Protein AF-A0A7C5ZZB9-F1 (afdb_monomer_lite)

Secondary structure (DSSP, 8-state):
---EEHHHHHHHHT--S--EE-GGG-TTEEEEE-SSEEEEEEEEETTEEEEEEEEEPTT--HHHHHHHHHHHHHHHHHH-

Structure (mmCIF, N/CA/C/O backbone):
data_AF-A0A7C5ZZB9-F1
#
_entry.id   AF-A0A7C5ZZB9-F1
#
loop_
_atom_site.group_PDB
_atom_site.id
_atom_site.type_symbol
_atom_site.label_atom_id
_atom_site.label_alt_id
_atom_site.label_comp_id
_atom_site.label_asym_id
_atom_site.label_entity_id
_atom_site.label_seq_id
_atom_site.pdbx_PDB_ins_code
_atom_site.Cartn_x
_atom_site.Cartn_y
_atom_site.Cartn_z
_atom_site.occupancy
_atom_site.B_iso_or_equiv
_atom_site.auth_seq_id
_atom_site.auth_comp_id
_atom_site.auth_asym_id
_atom_site.auth_atom_id
_atom_site.pdbx_PDB_model_num
ATOM 1 N N . MET A 1 1 ? -1.307 -13.790 -7.844 1.00 52.88 1 MET A N 1
ATOM 2 C CA . MET A 1 1 ? -1.762 -12.575 -7.133 1.00 52.88 1 MET A CA 1
ATOM 3 C C . MET A 1 1 ? -2.292 -11.601 -8.175 1.00 52.88 1 MET A C 1
ATOM 5 O O . MET A 1 1 ? -1.916 -11.769 -9.326 1.00 52.88 1 MET A O 1
ATOM 9 N N . PRO A 1 2 ? -3.221 -10.681 -7.863 1.00 60.91 2 PRO A N 1
ATOM 10 C CA . PRO A 1 2 ? -3.582 -9.649 -8.826 1.00 60.91 2 PRO A CA 1
ATOM 11 C C . PRO A 1 2 ? -2.363 -8.748 -9.037 1.00 60.91 2 PRO A C 1
ATOM 13 O O . PRO A 1 2 ? -1.969 -8.040 -8.112 1.00 60.91 2 PRO A O 1
ATOM 16 N N . GLU A 1 3 ? -1.774 -8.810 -10.227 1.00 68.94 3 GLU A N 1
ATOM 17 C CA . GLU A 1 3 ? -0.755 -7.855 -10.649 1.00 68.94 3 GLU A CA 1
ATOM 18 C C . GLU A 1 3 ? -1.417 -6.473 -10.686 1.00 68.94 3 GLU A C 1
ATOM 20 O O . GLU A 1 3 ? -2.535 -6.311 -11.189 1.00 68.94 3 GLU A O 1
ATOM 25 N N . VAL A 1 4 ? -0.782 -5.475 -10.077 1.00 86.75 4 VAL A N 1
ATOM 26 C CA . VAL A 1 4 ? -1.292 -4.103 -10.078 1.00 86.75 4 VAL A CA 1
ATOM 27 C C . VAL A 1 4 ? -0.166 -3.133 -10.378 1.00 86.75 4 VAL A C 1
ATOM 29 O O . VAL A 1 4 ? 0.964 -3.339 -9.957 1.00 86.75 4 VAL A O 1
ATOM 32 N N . GLU A 1 5 ? -0.462 -2.043 -11.071 1.00 90.81 5 GLU A N 1
ATOM 33 C CA . GLU A 1 5 ? 0.513 -0.973 -11.235 1.00 90.81 5 GLU A CA 1
ATOM 34 C C . GLU A 1 5 ? 0.776 -0.236 -9.916 1.00 90.81 5 GLU A C 1
ATOM 36 O O . GLU A 1 5 ? -0.142 0.037 -9.128 1.00 90.81 5 GLU A O 1
ATOM 41 N N . SER A 1 6 ? 2.027 0.180 -9.713 1.00 89.56 6 SER A N 1
ATOM 42 C CA . SER A 1 6 ? 2.430 1.005 -8.562 1.00 89.56 6 SER A CA 1
ATOM 43 C C . SER A 1 6 ? 1.602 2.293 -8.428 1.00 89.56 6 SER A C 1
ATOM 45 O O . SER A 1 6 ? 1.278 2.707 -7.314 1.00 89.56 6 SER A O 1
ATOM 47 N N . SER A 1 7 ? 1.178 2.882 -9.552 1.00 91.44 7 SER A N 1
ATOM 48 C CA . SER A 1 7 ? 0.340 4.087 -9.625 1.00 91.44 7 SER A CA 1
ATOM 49 C C . SER A 1 7 ? -1.034 3.902 -8.955 1.00 91.44 7 SER A C 1
ATOM 51 O O . SER A 1 7 ? -1.523 4.789 -8.244 1.00 91.44 7 SER A O 1
ATOM 53 N N . ILE A 1 8 ? -1.644 2.724 -9.124 1.00 93.06 8 ILE A N 1
ATOM 54 C CA . ILE A 1 8 ? -2.932 2.359 -8.526 1.00 93.06 8 ILE A CA 1
ATOM 55 C C . ILE A 1 8 ? -2.772 2.207 -7.011 1.00 93.06 8 ILE A C 1
ATOM 57 O O . ILE A 1 8 ? -3.632 2.678 -6.259 1.00 93.06 8 ILE A O 1
ATOM 61 N N . ILE A 1 9 ? -1.663 1.613 -6.549 1.00 93.12 9 ILE A N 1
ATOM 62 C CA . ILE A 1 9 ? -1.346 1.526 -5.116 1.00 93.12 9 ILE A CA 1
ATOM 63 C C . ILE A 1 9 ? -1.291 2.937 -4.522 1.00 93.12 9 ILE A C 1
ATOM 65 O O . ILE A 1 9 ? -2.016 3.212 -3.559 1.00 93.12 9 ILE A O 1
ATOM 69 N N . SER A 1 10 ? -0.518 3.849 -5.126 1.00 94.69 10 SER A N 1
ATOM 70 C CA . SER A 1 10 ? -0.380 5.231 -4.650 1.00 94.69 10 SER A CA 1
ATOM 71 C C . SER A 1 10 ? -1.730 5.948 -4.563 1.00 94.69 10 SER A C 1
ATOM 73 O O . SER A 1 10 ? -2.011 6.600 -3.555 1.00 94.69 10 SER A O 1
ATOM 75 N N . GLN A 1 11 ? -2.599 5.790 -5.568 1.00 94.50 11 GLN A N 1
ATOM 76 C CA . GLN A 1 11 ? -3.939 6.386 -5.559 1.00 94.50 11 GLN A CA 1
ATOM 77 C C . GLN A 1 11 ? -4.820 5.843 -4.427 1.00 94.50 11 GLN A C 1
ATOM 79 O O . GLN A 1 11 ? -5.454 6.624 -3.714 1.00 94.50 11 GLN A O 1
ATOM 84 N N . ILE A 1 12 ? -4.869 4.520 -4.236 1.00 94.94 12 ILE A N 1
ATOM 85 C CA . ILE A 1 12 ? -5.749 3.888 -3.240 1.00 94.94 12 ILE A CA 1
ATOM 86 C C . ILE A 1 12 ? -5.376 4.317 -1.822 1.00 94.94 12 ILE A C 1
ATOM 88 O O . ILE A 1 12 ? -6.263 4.609 -1.011 1.00 94.94 12 ILE A O 1
ATOM 92 N N . ILE A 1 13 ? -4.076 4.349 -1.523 1.00 95.25 13 ILE A N 1
ATOM 93 C CA . ILE A 1 13 ? -3.577 4.661 -0.179 1.00 95.25 13 ILE A CA 1
ATOM 94 C C . ILE A 1 13 ? -3.317 6.156 0.027 1.00 95.25 13 ILE A C 1
ATOM 96 O O . ILE A 1 13 ? -2.935 6.557 1.128 1.00 95.25 13 ILE A O 1
ATOM 100 N N . LYS A 1 14 ? -3.544 6.975 -1.012 1.00 95.44 14 LYS A N 1
ATOM 101 C CA . LYS A 1 14 ? -3.228 8.409 -1.060 1.00 95.44 14 LYS A CA 1
ATOM 102 C C . LYS A 1 14 ? -1.768 8.688 -0.688 1.00 95.44 14 LYS A C 1
ATOM 104 O O . LYS A 1 14 ? -1.478 9.554 0.140 1.00 95.44 14 LYS A O 1
ATOM 109 N N . CYS A 1 15 ? -0.853 7.922 -1.276 1.00 95.69 15 CYS A N 1
ATOM 110 C CA . CYS A 1 15 ? 0.577 8.151 -1.120 1.00 95.69 15 CYS A CA 1
ATOM 111 C C . CYS A 1 15 ? 0.938 9.510 -1.740 1.00 95.69 15 CYS A C 1
ATOM 113 O O . CYS A 1 15 ? 0.599 9.774 -2.892 1.00 95.69 15 CYS A O 1
ATOM 115 N N . LYS A 1 16 ? 1.582 10.388 -0.963 1.00 91.31 16 LYS A N 1
ATOM 116 C CA . LYS A 1 16 ? 2.011 11.727 -1.418 1.00 91.31 16 LYS A CA 1
ATOM 117 C C . LYS A 1 16 ? 3.502 11.810 -1.744 1.00 91.31 16 LYS A C 1
ATOM 119 O O . LYS A 1 16 ? 3.940 12.813 -2.295 1.00 91.31 16 LYS A O 1
ATOM 124 N N . GLY A 1 17 ? 4.275 10.811 -1.330 1.00 92.00 17 GLY A N 1
ATOM 125 C CA . GLY A 1 17 ? 5.725 10.776 -1.482 1.00 92.00 17 GLY A CA 1
ATOM 126 C C . GLY A 1 17 ? 6.170 9.684 -2.443 1.00 92.00 17 GLY A C 1
ATOM 127 O O . GLY A 1 17 ? 5.358 8.932 -2.978 1.00 92.00 17 GLY A O 1
ATOM 128 N N . TYR A 1 18 ? 7.482 9.590 -2.626 1.00 92.88 18 TYR A N 1
ATOM 129 C CA . TYR A 1 18 ? 8.088 8.484 -3.355 1.00 92.88 18 TYR A CA 1
ATOM 130 C C . TYR A 1 18 ? 7.990 7.189 -2.553 1.00 92.88 18 TYR A C 1
ATOM 132 O O . TYR A 1 18 ? 8.060 7.192 -1.320 1.00 92.88 18 TYR A O 1
ATOM 140 N N . HIS A 1 19 ? 7.853 6.078 -3.271 1.00 94.75 19 HIS A N 1
ATOM 141 C CA . HIS A 1 19 ? 7.995 4.759 -2.675 1.00 94.75 19 HIS A CA 1
ATOM 142 C C . HIS A 1 19 ? 9.459 4.560 -2.281 1.00 94.75 19 HIS A C 1
ATOM 144 O O . HIS A 1 19 ? 10.364 5.047 -2.961 1.00 94.75 19 HIS A O 1
ATOM 150 N N . LYS A 1 20 ? 9.691 3.876 -1.165 1.00 96.69 20 LYS A N 1
ATOM 151 C CA . LYS A 1 20 ? 11.037 3.638 -0.641 1.00 96.69 20 LYS A CA 1
ATOM 152 C C . LYS A 1 20 ? 11.424 2.197 -0.913 1.00 96.69 20 LYS A C 1
ATOM 154 O O . LYS A 1 20 ? 10.609 1.297 -0.734 1.00 96.69 20 LYS A O 1
ATOM 159 N N . HIS A 1 21 ? 12.654 1.989 -1.353 1.00 96.44 21 HIS A N 1
ATOM 160 C CA . HIS A 1 21 ? 13.208 0.651 -1.505 1.00 96.44 21 HIS A CA 1
ATOM 161 C C . HIS A 1 21 ? 13.458 0.047 -0.118 1.00 96.44 21 HIS A C 1
ATOM 163 O O . HIS A 1 21 ? 13.960 0.747 0.763 1.00 96.44 21 HIS A O 1
ATOM 169 N N . VAL A 1 22 ? 13.059 -1.210 0.080 1.00 95.12 22 VAL A N 1
ATOM 170 C CA . VAL A 1 22 ? 13.172 -1.935 1.359 1.00 95.12 22 VAL A CA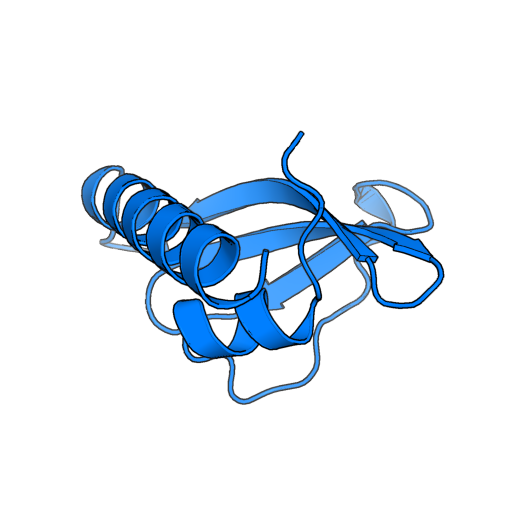 1
ATOM 171 C C . VAL A 1 22 ? 13.821 -3.305 1.126 1.00 95.12 22 VAL A C 1
ATOM 173 O O . VAL A 1 22 ? 13.139 -4.334 1.141 1.00 95.12 22 VAL A O 1
ATOM 176 N N . PRO A 1 23 ? 15.142 -3.339 0.855 1.00 93.62 23 PRO A N 1
ATOM 177 C CA . PRO A 1 23 ? 15.858 -4.553 0.461 1.00 93.62 23 PRO A CA 1
ATOM 178 C C . PRO A 1 23 ? 15.835 -5.659 1.522 1.00 93.62 23 PRO A C 1
ATOM 180 O O . PRO A 1 23 ? 16.079 -6.819 1.198 1.00 93.62 23 PRO A O 1
ATOM 183 N N . GLU A 1 24 ? 15.502 -5.342 2.773 1.00 92.75 24 GLU A N 1
ATOM 184 C CA . GLU A 1 24 ? 15.306 -6.317 3.845 1.00 92.75 24 GLU A CA 1
ATOM 185 C C . GLU A 1 24 ? 14.154 -7.304 3.577 1.00 92.75 24 GLU A C 1
ATOM 187 O O . GLU A 1 24 ? 14.179 -8.419 4.095 1.00 92.75 24 GLU A O 1
ATOM 192 N N . TYR A 1 25 ? 13.182 -6.932 2.733 1.00 89.31 25 TYR A N 1
ATOM 193 C CA . TYR A 1 25 ? 12.116 -7.823 2.249 1.00 89.31 25 TYR A CA 1
ATOM 194 C C . TYR A 1 25 ? 12.454 -8.468 0.890 1.00 89.31 25 TYR A C 1
ATOM 196 O O . TYR A 1 25 ? 11.655 -9.230 0.346 1.00 89.31 25 TYR A O 1
ATOM 204 N N . GLY A 1 26 ? 13.644 -8.180 0.356 1.00 92.94 26 GLY A N 1
ATOM 205 C CA . GLY A 1 26 ? 14.209 -8.709 -0.882 1.00 92.94 26 GLY A CA 1
ATOM 206 C C . GLY A 1 26 ? 14.559 -7.619 -1.904 1.00 92.94 26 GLY A C 1
ATOM 207 O O . GLY A 1 26 ? 14.084 -6.487 -1.837 1.00 92.94 26 GLY A O 1
ATOM 208 N N . GLU A 1 27 ? 15.402 -7.960 -2.882 1.00 94.19 27 GLU A N 1
ATOM 209 C CA . GLU A 1 27 ? 16.092 -6.985 -3.748 1.00 94.19 27 GLU A CA 1
ATOM 210 C C . GLU A 1 27 ? 15.175 -6.064 -4.559 1.00 94.19 27 GLU A C 1
ATOM 212 O O . GLU A 1 27 ? 15.577 -4.956 -4.910 1.00 94.19 27 GLU A O 1
ATOM 217 N N . ARG A 1 28 ? 13.943 -6.483 -4.853 1.00 95.38 28 ARG A N 1
ATOM 218 C CA . ARG A 1 28 ? 12.960 -5.684 -5.601 1.00 95.38 28 ARG A CA 1
ATOM 219 C C . ARG A 1 28 ? 11.759 -5.287 -4.747 1.00 95.38 28 ARG A C 1
ATOM 221 O O . ARG A 1 28 ? 10.716 -4.937 -5.29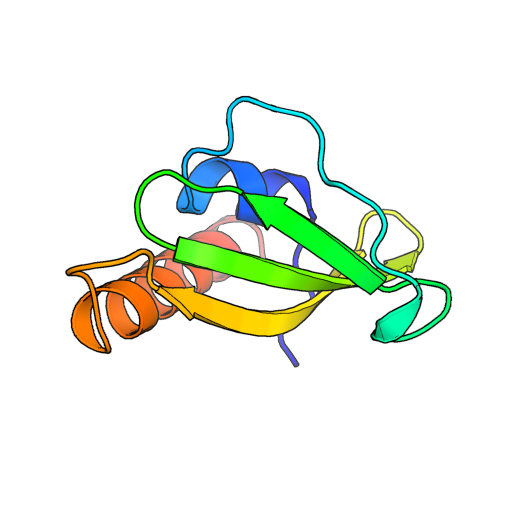2 1.00 95.38 28 ARG A O 1
ATOM 228 N N . ALA A 1 29 ? 11.882 -5.344 -3.424 1.00 96.19 29 ALA A N 1
ATOM 229 C CA . ALA A 1 29 ? 10.816 -4.953 -2.518 1.00 96.19 29 ALA A CA 1
ATOM 230 C C . ALA A 1 29 ? 10.800 -3.436 -2.284 1.00 96.19 29 ALA A C 1
ATOM 232 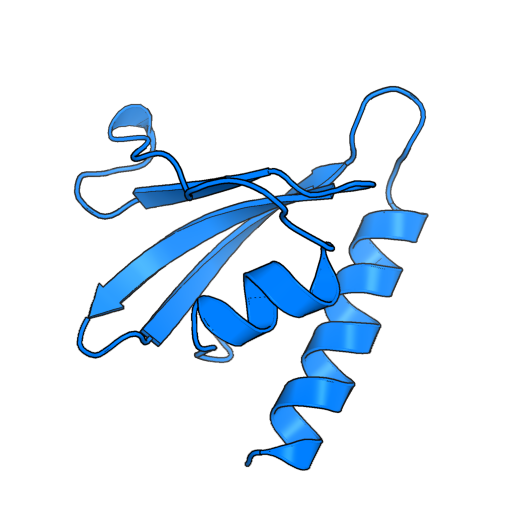O O . ALA A 1 29 ? 11.830 -2.785 -2.091 1.00 96.19 29 ALA A O 1
ATOM 233 N N . TRP A 1 30 ? 9.599 -2.873 -2.282 1.00 97.00 30 TRP A N 1
ATOM 234 C CA . TRP A 1 30 ? 9.344 -1.455 -2.075 1.00 97.00 30 TRP A CA 1
ATOM 235 C C . TRP A 1 30 ? 8.197 -1.260 -1.091 1.00 97.00 30 TRP A C 1
ATOM 237 O O . TRP A 1 30 ? 7.283 -2.078 -1.002 1.00 97.00 30 TRP A O 1
ATOM 247 N N . ILE A 1 31 ? 8.221 -0.136 -0.381 1.00 97.06 31 ILE A N 1
ATOM 248 C CA . ILE A 1 31 ? 7.145 0.302 0.500 1.00 97.06 31 ILE A CA 1
ATOM 249 C C . ILE A 1 31 ? 6.550 1.623 0.011 1.00 97.06 31 ILE A C 1
ATOM 251 O O . ILE A 1 31 ? 7.249 2.617 -0.206 1.00 97.06 31 ILE A O 1
ATOM 255 N N . ALA A 1 32 ? 5.229 1.639 -0.133 1.00 96.81 32 ALA A N 1
ATOM 256 C CA . ALA A 1 32 ? 4.434 2.831 -0.376 1.00 96.81 32 ALA A CA 1
ATOM 257 C C . ALA A 1 32 ? 3.767 3.277 0.933 1.00 96.81 32 ALA A C 1
ATOM 259 O O . ALA A 1 32 ? 2.981 2.540 1.535 1.00 96.81 32 ALA A O 1
ATOM 260 N N . GLU A 1 33 ? 4.071 4.494 1.382 1.00 96.69 33 GLU A N 1
ATOM 261 C CA . GLU A 1 33 ? 3.539 5.047 2.631 1.00 96.69 33 GLU A CA 1
ATOM 262 C C . GLU A 1 33 ? 2.236 5.810 2.372 1.00 96.69 33 GLU A C 1
ATOM 264 O O . GLU A 1 33 ? 2.233 6.898 1.789 1.00 96.69 33 GLU A O 1
ATOM 269 N N . GLY A 1 34 ? 1.112 5.247 2.811 1.00 95.69 34 GLY A N 1
ATOM 270 C CA . GLY A 1 34 ? -0.207 5.851 2.642 1.00 95.69 34 GLY A CA 1
ATOM 271 C C . GLY A 1 34 ? -0.693 6.643 3.851 1.00 95.69 34 GLY A C 1
ATOM 272 O O . GLY A 1 34 ? -0.027 6.761 4.879 1.00 95.69 34 GLY A O 1
ATOM 273 N N . GLU A 1 35 ? -1.901 7.191 3.751 1.00 94.06 35 GLU A N 1
ATOM 274 C CA . GLU A 1 35 ? -2.545 7.931 4.845 1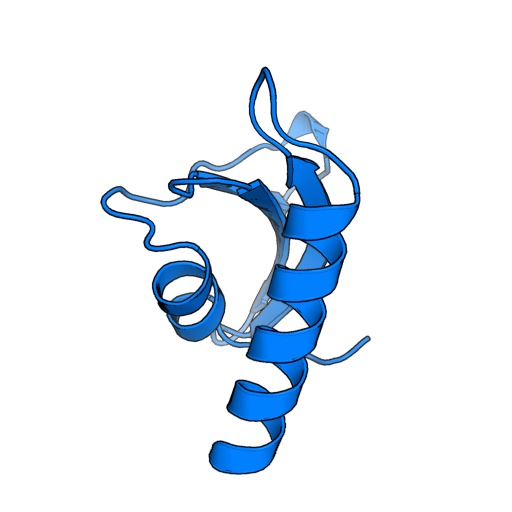.00 94.06 35 GLU A CA 1
ATOM 275 C C . GLU A 1 35 ? -2.964 7.001 5.999 1.00 94.06 35 GLU A C 1
ATOM 277 O O . GLU A 1 35 ? -2.807 7.343 7.169 1.00 94.06 35 GLU A O 1
ATOM 282 N N . THR A 1 36 ? -3.486 5.815 5.672 1.00 94.88 36 THR A N 1
ATOM 283 C CA . THR A 1 36 ? -4.091 4.880 6.644 1.00 94.88 36 THR A CA 1
ATOM 284 C C . THR A 1 36 ? -3.397 3.525 6.704 1.00 94.88 36 THR A C 1
ATOM 286 O O . THR A 1 36 ? -3.310 2.931 7.779 1.00 94.88 36 THR A O 1
ATOM 289 N N . VAL A 1 37 ? -2.872 3.061 5.573 1.00 97.19 37 VAL A N 1
ATOM 290 C CA . VAL A 1 37 ? -2.102 1.824 5.441 1.00 97.19 37 VAL A CA 1
ATOM 291 C C . VAL A 1 37 ? -0.824 2.110 4.665 1.00 97.19 37 VAL A C 1
ATOM 293 O O . VAL A 1 37 ? -0.802 2.992 3.805 1.00 97.19 37 VAL A O 1
ATOM 296 N N . ASN A 1 38 ? 0.219 1.351 4.960 1.00 97.06 38 ASN A N 1
ATOM 297 C CA . ASN A 1 38 ? 1.395 1.213 4.118 1.00 97.06 38 ASN A CA 1
ATOM 298 C C . ASN A 1 38 ? 1.255 -0.077 3.307 1.00 97.06 38 ASN A C 1
ATOM 300 O O . ASN A 1 38 ? 0.644 -1.036 3.777 1.00 97.06 38 ASN A O 1
ATOM 304 N N . VAL A 1 39 ? 1.816 -0.105 2.104 1.00 96.81 39 VAL A N 1
ATOM 305 C CA . VAL A 1 39 ? 1.788 -1.289 1.238 1.00 96.81 39 VAL A CA 1
ATOM 306 C C . VAL A 1 39 ? 3.216 -1.662 0.900 1.00 96.81 39 VAL A C 1
ATOM 308 O O . VAL A 1 39 ? 3.943 -0.839 0.349 1.00 96.81 39 VAL A O 1
ATOM 311 N N . ILE A 1 40 ? 3.599 -2.888 1.236 1.00 96.12 40 ILE A N 1
ATOM 312 C CA . ILE A 1 40 ? 4.854 -3.496 0.806 1.00 96.12 40 ILE A CA 1
ATOM 313 C C . ILE A 1 40 ? 4.536 -4.314 -0.438 1.00 96.12 40 ILE A C 1
ATOM 315 O O . ILE A 1 40 ? 3.596 -5.113 -0.441 1.00 96.12 40 ILE A O 1
ATOM 319 N N . TYR A 1 41 ? 5.287 -4.096 -1.506 1.00 95.50 41 TYR A N 1
ATOM 320 C CA . TYR A 1 41 ? 5.094 -4.796 -2.764 1.00 95.50 41 TYR A CA 1
ATOM 321 C C . TYR A 1 41 ? 6.433 -5.193 -3.379 1.00 95.50 41 TYR A C 1
ATOM 323 O O . TYR A 1 41 ? 7.454 -4.536 -3.179 1.00 95.50 41 TYR A O 1
ATOM 331 N N . TRP A 1 42 ? 6.404 -6.269 -4.149 1.00 95.62 42 TRP A N 1
ATOM 332 C CA . TRP A 1 42 ? 7.496 -6.707 -4.995 1.00 95.62 42 TRP A CA 1
ATOM 333 C C . TRP A 1 42 ? 7.339 -6.077 -6.377 1.00 95.62 42 TRP A C 1
ATOM 335 O O . TRP A 1 42 ? 6.275 -6.180 -6.988 1.00 95.62 42 TRP A O 1
ATOM 345 N N . ASP A 1 43 ? 8.373 -5.405 -6.875 1.00 94.25 43 ASP A N 1
ATOM 346 C CA . ASP A 1 43 ? 8.408 -4.931 -8.256 1.00 94.25 43 ASP A CA 1
ATOM 347 C C . ASP A 1 43 ? 8.647 -6.124 -9.195 1.00 94.25 43 ASP A C 1
ATOM 349 O O . ASP A 1 43 ? 9.728 -6.711 -9.212 1.00 94.25 43 ASP A O 1
ATOM 353 N N . ALA A 1 44 ? 7.634 -6.486 -9.985 1.00 92.06 44 ALA A N 1
ATOM 354 C CA . ALA A 1 44 ? 7.722 -7.558 -10.975 1.00 92.06 44 ALA A CA 1
ATOM 355 C C . ALA A 1 44 ? 8.400 -7.078 -12.273 1.00 92.06 44 ALA A C 1
ATOM 357 O O . ALA A 1 44 ? 8.972 -7.874 -13.018 1.00 92.06 44 ALA A O 1
ATOM 358 N N . GLY A 1 45 ? 8.476 -5.762 -12.496 1.00 88.81 45 GLY A N 1
ATOM 359 C CA . GLY A 1 45 ? 8.987 -5.133 -13.714 1.00 88.81 45 GLY A CA 1
ATOM 360 C C . GLY A 1 45 ? 7.864 -4.597 -14.596 1.00 88.81 45 GLY A C 1
ATOM 361 O O . GLY A 1 45 ? 6.691 -4.891 -14.391 1.00 88.81 45 GLY A O 1
ATOM 362 N N . ASN A 1 46 ? 8.217 -3.764 -15.581 1.00 86.06 46 ASN A N 1
ATOM 363 C CA . ASN A 1 46 ? 7.252 -3.088 -16.461 1.00 86.06 46 ASN A CA 1
ATOM 364 C C . ASN A 1 46 ? 6.125 -2.367 -15.695 1.00 86.06 46 ASN A C 1
ATOM 366 O O . ASN A 1 46 ? 4.981 -2.377 -16.132 1.00 86.06 46 ASN A O 1
ATOM 370 N N . THR A 1 47 ? 6.446 -1.751 -14.550 1.00 84.06 47 THR A N 1
ATOM 371 C CA . THR A 1 47 ? 5.517 -1.053 -13.631 1.00 84.06 47 THR A CA 1
ATOM 372 C C . THR A 1 47 ? 4.537 -1.932 -12.845 1.00 84.06 47 THR A C 1
ATOM 374 O O . THR A 1 47 ? 3.828 -1.406 -11.983 1.00 84.06 47 THR A O 1
ATOM 377 N N . TRP A 1 48 ? 4.548 -3.248 -13.067 1.00 90.00 48 TRP A N 1
ATOM 378 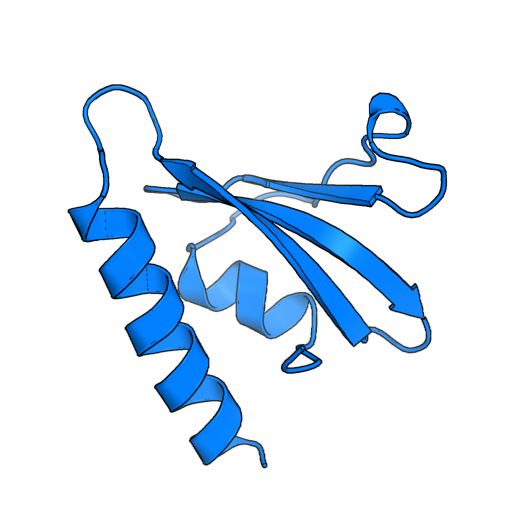C CA . TRP A 1 48 ? 3.725 -4.209 -12.341 1.00 90.00 48 TRP A CA 1
ATOM 379 C C . TRP A 1 48 ? 4.277 -4.531 -10.960 1.00 90.00 48 TRP A C 1
ATOM 381 O O . TRP A 1 48 ? 5.486 -4.624 -10.738 1.00 90.00 48 TRP A O 1
ATOM 391 N N . CYS A 1 49 ? 3.361 -4.702 -10.018 1.00 92.81 49 CYS A N 1
ATOM 392 C CA . CYS A 1 49 ? 3.651 -4.910 -8.615 1.00 92.81 49 CYS A CA 1
ATOM 393 C C . CYS A 1 49 ? 2.811 -6.051 -8.051 1.00 92.81 49 CYS A C 1
ATOM 395 O O . CYS A 1 49 ? 1.601 -6.136 -8.277 1.00 92.81 49 CYS A O 1
ATOM 397 N N . ASP A 1 50 ? 3.468 -6.859 -7.232 1.00 93.12 50 ASP A N 1
ATOM 398 C CA . ASP A 1 50 ? 2.878 -7.930 -6.449 1.00 93.12 50 ASP A CA 1
ATOM 399 C C . ASP A 1 50 ? 2.782 -7.483 -4.990 1.00 93.12 50 ASP A C 1
ATOM 401 O O . ASP A 1 50 ? 3.792 -7.251 -4.329 1.00 93.12 50 ASP A O 1
ATOM 405 N N . ILE A 1 51 ? 1.565 -7.325 -4.467 1.00 94.31 51 ILE A N 1
ATOM 406 C CA . ILE A 1 51 ? 1.367 -6.878 -3.080 1.00 94.31 51 ILE A CA 1
ATOM 407 C C . ILE A 1 51 ? 1.814 -7.983 -2.121 1.00 94.31 51 ILE A C 1
ATOM 409 O O . ILE A 1 51 ? 1.194 -9.043 -2.066 1.00 94.31 51 ILE A O 1
ATOM 413 N N . MET A 1 52 ? 2.862 -7.712 -1.346 1.00 94.25 52 MET A N 1
ATOM 414 C CA . MET A 1 52 ? 3.408 -8.642 -0.359 1.00 94.25 52 MET A CA 1
ATOM 415 C C . MET A 1 52 ? 2.687 -8.509 0.980 1.00 94.25 52 MET A C 1
ATOM 417 O O . MET A 1 52 ? 2.284 -9.512 1.561 1.00 94.25 52 MET A O 1
ATOM 421 N N . ASP A 1 53 ? 2.508 -7.274 1.460 1.00 94.00 53 ASP A N 1
ATOM 422 C CA . ASP A 1 53 ? 1.839 -7.010 2.733 1.00 94.00 53 ASP A CA 1
ATOM 423 C C . ASP A 1 53 ? 1.174 -5.624 2.770 1.00 94.00 53 ASP A C 1
ATOM 425 O O . ASP A 1 53 ? 1.547 -4.698 2.045 1.00 94.00 53 ASP A O 1
ATOM 429 N N . VAL A 1 54 ? 0.172 -5.476 3.636 1.00 95.81 54 VAL A N 1
ATOM 430 C CA . VAL A 1 54 ? -0.575 -4.237 3.862 1.00 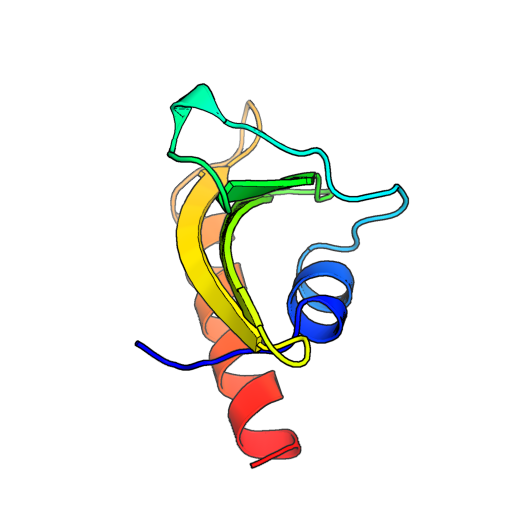95.81 54 VAL A CA 1
ATOM 431 C C . VAL A 1 54 ? -0.621 -3.960 5.357 1.00 95.81 54 VAL A C 1
ATOM 433 O O . VAL A 1 54 ? -1.391 -4.562 6.105 1.00 95.81 54 VAL A O 1
ATOM 436 N N . VAL A 1 55 ? 0.175 -2.986 5.787 1.00 95.81 55 VAL A N 1
ATOM 437 C CA . VAL A 1 55 ? 0.400 -2.695 7.201 1.00 95.81 55 VAL A CA 1
ATOM 438 C C . VAL A 1 55 ? -0.417 -1.468 7.617 1.00 95.81 55 VAL A C 1
ATOM 440 O O . VAL A 1 55 ? -0.156 -0.362 7.133 1.00 95.81 55 VAL A O 1
ATOM 443 N N . PRO A 1 56 ? -1.409 -1.598 8.512 1.00 96.19 56 PRO A N 1
ATOM 444 C CA . PRO A 1 56 ? -2.154 -0.451 9.019 1.00 96.19 56 PRO A CA 1
ATOM 445 C C . PRO A 1 56 ? -1.267 0.460 9.882 1.00 96.19 56 PRO A C 1
ATOM 447 O O . PRO A 1 56 ? -0.432 -0.005 10.656 1.00 96.19 56 PRO A O 1
ATOM 450 N N . LYS A 1 57 ? -1.460 1.782 9.780 1.00 93.44 57 LYS A N 1
ATOM 451 C CA . LYS A 1 57 ? -0.762 2.750 10.645 1.00 93.44 57 LYS A CA 1
ATOM 452 C C . LYS A 1 57 ? -1.249 2.666 12.098 1.00 93.44 57 LYS A C 1
ATOM 454 O O . LYS A 1 57 ? -2.328 2.156 12.380 1.00 93.44 57 LYS A O 1
ATOM 459 N N . LYS A 1 58 ? -0.467 3.207 13.039 1.00 88.69 58 LYS A N 1
ATOM 460 C CA . LYS A 1 58 ? -0.786 3.201 14.480 1.00 88.69 58 LYS A CA 1
ATOM 461 C C . LYS A 1 58 ? -2.210 3.722 14.743 1.00 88.69 58 LYS A C 1
ATOM 463 O O . LYS A 1 58 ? -2.570 4.801 14.280 1.00 88.69 58 LYS A O 1
ATOM 468 N N . GLY A 1 59 ? -3.005 2.951 15.486 1.00 87.62 59 GLY A N 1
ATOM 469 C CA . GLY A 1 59 ? -4.416 3.258 15.765 1.00 87.62 59 GLY A CA 1
ATOM 470 C C . GLY A 1 59 ? -5.399 2.857 14.654 1.00 87.62 59 GLY A C 1
ATOM 471 O O . GLY A 1 59 ? -6.596 3.091 14.796 1.00 87.62 59 GLY A O 1
ATOM 472 N N . ARG A 1 60 ? -4.915 2.256 13.561 1.00 90.44 60 ARG A N 1
ATOM 473 C CA . ARG A 1 60 ? -5.708 1.581 12.523 1.00 90.44 60 ARG A CA 1
ATOM 474 C C . ARG A 1 60 ? -5.590 0.066 12.681 1.00 90.44 60 ARG A C 1
ATOM 476 O O . ARG A 1 60 ? -4.783 -0.416 13.474 1.00 90.44 60 ARG A O 1
ATOM 483 N N . GLY A 1 61 ? -6.381 -0.691 11.927 1.00 92.69 61 GLY A N 1
ATOM 484 C CA . GLY A 1 61 ? -6.342 -2.146 12.008 1.00 92.69 61 GLY A CA 1
ATOM 485 C C . GLY A 1 61 ? -6.911 -2.839 10.780 1.00 92.69 61 GLY A C 1
ATOM 486 O O . GLY A 1 61 ? -6.794 -2.372 9.648 1.00 92.69 61 GLY A O 1
ATOM 487 N N . GLN A 1 62 ? -7.544 -3.984 11.018 1.00 93.12 62 GLN A N 1
ATOM 488 C CA . GLN A 1 62 ? -8.036 -4.865 9.960 1.00 93.12 62 GLN A CA 1
ATOM 489 C C . GLN A 1 62 ? -9.069 -4.192 9.042 1.00 93.12 62 GLN A C 1
ATOM 491 O O . GLN A 1 62 ? -9.137 -4.506 7.855 1.00 93.12 62 GLN A O 1
ATOM 496 N N . LYS A 1 63 ? -9.850 -3.235 9.559 1.00 95.62 63 LYS A N 1
ATOM 497 C CA . LYS A 1 63 ? -10.859 -2.505 8.779 1.00 95.62 63 LYS A CA 1
ATOM 498 C C . LYS A 1 63 ? -10.236 -1.761 7.595 1.00 95.62 63 LYS A C 1
ATOM 500 O O . LYS A 1 63 ? -10.754 -1.850 6.484 1.00 95.62 63 LYS A O 1
ATOM 505 N N . GLU A 1 64 ? -9.129 -1.058 7.815 1.00 95.69 64 GLU A N 1
ATOM 506 C CA . GLU A 1 64 ? -8.422 -0.315 6.771 1.00 95.69 64 GLU A CA 1
ATOM 507 C C . GLU A 1 64 ? -7.794 -1.247 5.729 1.00 95.69 64 GLU A C 1
ATOM 509 O O . GLU A 1 64 ? -7.859 -0.960 4.533 1.00 95.69 64 GLU A O 1
ATOM 514 N N . VAL A 1 65 ? -7.263 -2.395 6.160 1.00 95.50 65 VAL A N 1
ATOM 515 C CA . VAL A 1 65 ? -6.719 -3.428 5.262 1.00 95.50 65 VAL A CA 1
ATOM 516 C C . VAL A 1 65 ? -7.818 -3.998 4.356 1.00 95.50 65 VAL A C 1
ATOM 518 O O . VAL A 1 65 ? -7.652 -4.088 3.139 1.00 95.50 65 VAL A O 1
ATOM 521 N N . VAL A 1 66 ? -8.989 -4.319 4.915 1.00 96.00 66 VAL A N 1
ATOM 522 C CA . VAL A 1 66 ? -10.146 -4.787 4.132 1.00 96.00 66 VAL A CA 1
ATOM 523 C C . VAL A 1 66 ? -10.621 -3.709 3.155 1.00 96.00 66 VAL A C 1
ATOM 525 O O . VAL A 1 66 ? -10.946 -4.004 2.001 1.00 96.00 66 VAL A O 1
ATOM 528 N N . GLU A 1 67 ? -10.649 -2.446 3.583 1.00 96.00 67 GLU A N 1
ATOM 529 C CA . GLU A 1 67 ? -11.030 -1.337 2.712 1.00 96.00 67 GLU A CA 1
ATOM 530 C C . GLU A 1 67 ? -10.041 -1.142 1.554 1.00 96.00 67 GLU A C 1
ATOM 532 O O . GLU A 1 67 ? -10.483 -0.896 0.426 1.00 96.00 67 GLU A O 1
ATOM 537 N N . PHE A 1 68 ? -8.738 -1.305 1.804 1.00 95.50 68 PHE A N 1
ATOM 538 C CA . PHE A 1 68 ? -7.703 -1.308 0.773 1.00 95.50 68 PHE A CA 1
ATOM 539 C C . PHE A 1 68 ? -7.996 -2.366 -0.297 1.00 95.50 68 PHE A C 1
ATOM 541 O O . PHE A 1 68 ? -8.179 -2.009 -1.461 1.00 95.50 68 PHE A O 1
ATOM 548 N N . TYR A 1 69 ? -8.163 -3.638 0.081 1.00 94.94 69 TYR A N 1
ATOM 549 C CA . TYR A 1 69 ? -8.440 -4.707 -0.887 1.00 94.94 69 TYR A CA 1
ATOM 550 C C . TYR A 1 69 ? -9.773 -4.512 -1.621 1.00 94.94 69 TYR A C 1
ATOM 552 O O . TYR A 1 69 ? -9.891 -4.820 -2.810 1.00 94.94 69 TYR A O 1
ATOM 560 N N . ARG A 1 70 ? -10.783 -3.931 -0.960 1.00 95.00 70 ARG A N 1
ATOM 561 C CA . ARG A 1 70 ? -12.050 -3.573 -1.613 1.00 95.00 70 ARG A CA 1
ATOM 562 C C . ARG A 1 70 ? -11.855 -2.503 -2.689 1.00 95.00 70 ARG A C 1
ATOM 564 O O . ARG A 1 70 ? -12.471 -2.600 -3.751 1.00 95.00 70 ARG A O 1
ATOM 571 N N . LYS A 1 71 ? -11.041 -1.477 -2.424 1.00 94.38 71 LYS A N 1
ATOM 572 C CA . LYS A 1 71 ? -10.700 -0.428 -3.401 1.00 94.38 71 LYS A CA 1
ATOM 573 C C . LYS A 1 71 ? -9.844 -0.988 -4.533 1.00 94.38 71 LYS A C 1
ATOM 575 O O . LYS A 1 71 ? -10.162 -0.725 -5.688 1.00 94.38 71 LYS A O 1
ATOM 580 N N . LEU A 1 72 ? -8.859 -1.825 -4.212 1.00 93.19 72 LEU A N 1
ATOM 581 C CA . LEU A 1 72 ? -8.015 -2.516 -5.184 1.00 93.19 72 LEU A CA 1
ATOM 582 C C . LEU A 1 72 ? -8.853 -3.330 -6.170 1.00 93.19 72 LEU A C 1
ATOM 584 O O . LEU A 1 72 ? -8.754 -3.130 -7.374 1.00 93.19 72 LEU A O 1
ATOM 588 N N . ARG A 1 73 ? -9.774 -4.162 -5.669 1.00 91.81 73 ARG A N 1
ATOM 589 C CA . ARG A 1 73 ? -10.675 -4.957 -6.516 1.00 91.81 73 ARG A CA 1
ATOM 590 C C . ARG A 1 73 ? -11.521 -4.096 -7.457 1.00 91.81 73 ARG A C 1
ATOM 592 O O . ARG A 1 73 ? -11.795 -4.509 -8.580 1.00 91.81 73 ARG A O 1
ATOM 599 N N . LYS A 1 74 ? -11.970 -2.922 -7.001 1.00 91.50 74 LYS A N 1
ATOM 600 C CA . LYS A 1 74 ? -12.720 -1.974 -7.840 1.00 91.50 74 LYS A CA 1
ATOM 601 C C . LYS A 1 74 ? -11.834 -1.323 -8.901 1.00 91.50 74 LYS A C 1
ATOM 603 O O . LYS A 1 74 ? -12.307 -1.136 -10.013 1.00 91.50 74 LYS A O 1
ATOM 608 N N . ALA A 1 75 ? -10.594 -0.977 -8.556 1.00 89.44 75 ALA A N 1
ATOM 609 C CA . ALA A 1 75 ? -9.642 -0.389 -9.490 1.00 89.44 75 ALA A CA 1
ATOM 610 C C . ALA A 1 75 ? -9.263 -1.388 -10.587 1.00 89.44 75 ALA A C 1
ATOM 612 O O . ALA A 1 75 ? -9.409 -1.064 -11.758 1.00 89.44 75 ALA A O 1
ATOM 613 N N . VAL A 1 76 ? -8.896 -2.620 -10.219 1.00 86.38 76 VAL A N 1
ATOM 614 C CA . VAL A 1 76 ? -8.544 -3.672 -11.185 1.00 86.38 76 VAL A CA 1
ATOM 615 C C . VAL A 1 76 ? -9.685 -3.902 -12.177 1.00 86.38 76 VAL A C 1
ATOM 617 O O . VAL A 1 76 ? -9.455 -3.773 -13.364 1.00 86.38 76 VAL A O 1
ATOM 620 N N . ARG A 1 77 ? -10.932 -4.076 -11.710 1.00 84.56 77 ARG A N 1
ATOM 621 C CA . ARG A 1 77 ? -12.123 -4.229 -12.580 1.00 84.56 77 ARG A CA 1
ATOM 622 C C . ARG A 1 77 ? -12.424 -3.051 -13.510 1.00 84.56 77 ARG A C 1
ATOM 624 O O . ARG A 1 77 ? -13.271 -3.169 -14.387 1.00 84.56 77 ARG A O 1
ATOM 631 N N . LYS A 1 78 ? -11.896 -1.865 -13.205 1.00 79.38 78 LYS A N 1
ATOM 632 C CA . LYS A 1 78 ? -12.123 -0.665 -14.015 1.00 79.38 78 LYS A CA 1
ATOM 633 C C . LYS A 1 78 ? -11.119 -0.588 -15.165 1.00 79.38 78 LYS A C 1
ATOM 635 O O . LYS A 1 78 ? -11.456 -0.030 -16.203 1.00 79.38 78 LYS A O 1
ATOM 640 N N . TYR A 1 79 ? -9.905 -1.083 -14.945 1.00 70.56 79 TYR A N 1
ATOM 641 C CA . TYR A 1 79 ? -8.799 -0.988 -15.896 1.00 70.56 79 TYR A CA 1
ATOM 642 C C . TYR A 1 79 ? -8.548 -2.298 -16.663 1.00 70.56 79 TYR A C 1
ATOM 644 O O . TYR A 1 79 ? -7.935 -2.243 -17.724 1.00 70.56 79 TYR A O 1
ATOM 652 N N . TYR A 1 80 ? -9.069 -3.426 -16.167 1.00 68.38 80 TYR A N 1
ATOM 653 C CA . TYR A 1 80 ? -8.982 -4.776 -16.734 1.00 68.38 80 TYR A CA 1
ATOM 654 C C . TYR A 1 80 ? -10.348 -5.466 -16.670 1.00 68.38 80 TYR A C 1
ATOM 656 O O . TYR A 1 80 ? -10.683 -6.188 -17.632 1.00 68.38 80 TYR A O 1
#

Radius of gyration: 11.82 Å; chains: 1; bounding box: 29×24×32 Å

Sequence (80 aa):
MPEVESSIISQIIKCKGYHKHVPEYGERAWIAEGETVNVIYWDAGNTWCDIMDVVPKKGRGQKEVVEFYRKLRKAVRKYY

Foldseek 3Di:
DPWDFPVLLCVLQVQPDDWADDCVVHDQWTWGDGPFWIWIWGDPDPRITHTPDIGGDPPHDDVVVVSSVVSVVVVSVVVD

pLDDT: mean 91.42, std 7.94, range [52.88, 97.19]